Protein AF-A0A7S4PI55-F1 (afdb_monomer_lite)

Secondary structure (DSSP, 8-state):
--HHHHHHHHHHHHHHHHTTHHHHHHHHTT--HHHHHHHHHHHHHHHHHHHHHHHHHHHHHT-HHHHHHHHHHHHHHHHHHGGGSTT-HHHHHHHHHHHHHHHTHHHHHHHHHHHHT-SSGGGHHHHHHHHHHIIIIIIHHHHT-

pLDDT: mean 92.19, std 3.94, range [69.06, 97.31]

Sequence (145 aa):
MIWPKAMYASYYAATSFYIPFVPVLLREAGLSVLGIGTVMSIRPFIGMLCMPVWGWVADKTGKHKVVLLSLMALAAVLRVLMLYVSESVPLLLAVLFLSDFFGMAIESMCDSTCLEMLDDPLLYPKQRLWGAIGWGWIGAPLAGV

Radius of gyration: 16.07 Å; chains: 1; bounding box: 36×33×48 Å

Foldseek 3Di:
DVVLLCLLLQLLLVVLLQVVCPLVLLVVLPDDPVRSVVLVVCLVVLLVVLQVVLVVVCVVVVPLVVSLVVLVVLLVVLSVVLVVCSNDNVVNSVSVSVSSSSSSNNVVSSLVVLCVVDPDNVCSVVSNVSNVCSNPVNRNVVSVD

Structure (mmCIF, N/CA/C/O backbone):
data_AF-A0A7S4PI55-F1
#
_entry.id   AF-A0A7S4PI55-F1
#
loop_
_atom_site.group_PDB
_atom_site.id
_atom_site.type_symbol
_atom_site.label_atom_id
_atom_site.label_alt_id
_atom_site.label_comp_id
_atom_site.label_asym_id
_atom_site.label_entity_id
_atom_site.label_seq_id
_atom_site.pdbx_PDB_ins_code
_atom_site.Cartn_x
_atom_site.Cartn_y
_atom_site.Cartn_z
_atom_site.occupancy
_atom_site.B_iso_or_equiv
_atom_site.auth_seq_id
_atom_site.auth_comp_id
_atom_site.auth_asym_id
_atom_site.auth_atom_id
_atom_site.pdbx_PDB_model_num
ATOM 1 N N . MET A 1 1 ? -13.493 -10.592 18.090 1.00 71.31 1 MET A N 1
ATOM 2 C CA . MET A 1 1 ? -12.156 -10.115 17.649 1.00 71.31 1 MET A CA 1
ATOM 3 C C . MET A 1 1 ? -11.550 -10.882 16.453 1.00 71.31 1 MET A C 1
ATOM 5 O O . MET A 1 1 ? -10.334 -10.917 16.324 1.00 71.31 1 MET A O 1
ATOM 9 N N . ILE A 1 2 ? -12.330 -11.487 15.544 1.00 86.62 2 ILE A N 1
ATOM 10 C CA . ILE A 1 2 ? -11.746 -12.155 14.356 1.00 86.62 2 ILE A CA 1
ATOM 11 C C . ILE A 1 2 ? -11.494 -11.187 13.189 1.00 86.62 2 ILE A C 1
ATOM 13 O O . ILE A 1 2 ? -10.537 -11.357 12.442 1.00 86.62 2 ILE A O 1
ATOM 17 N N . TRP A 1 3 ? -12.303 -10.129 13.082 1.00 87.38 3 TRP A N 1
ATOM 18 C CA . TRP A 1 3 ? -12.255 -9.185 11.965 1.00 87.38 3 TRP A CA 1
ATOM 19 C C . TRP A 1 3 ? -10.925 -8.423 11.820 1.00 87.38 3 TRP A C 1
ATOM 21 O O . TRP A 1 3 ? -10.373 -8.469 10.723 1.00 87.38 3 TRP A O 1
ATOM 31 N N . PRO A 1 4 ? -10.336 -7.805 12.871 1.00 89.31 4 PRO A N 1
ATOM 32 C CA . PRO A 1 4 ? -9.047 -7.119 12.726 1.00 89.31 4 PRO A CA 1
ATOM 33 C C . PRO A 1 4 ? -7.911 -8.070 12.331 1.00 89.31 4 PRO A C 1
ATOM 35 O O . PRO A 1 4 ? -7.067 -7.732 11.508 1.00 89.31 4 PRO A O 1
ATOM 38 N N . LYS A 1 5 ? -7.930 -9.301 12.859 1.00 92.56 5 LYS A N 1
ATOM 39 C CA . LYS A 1 5 ? -6.962 -10.353 12.515 1.00 92.56 5 LYS A CA 1
ATOM 40 C C . LYS A 1 5 ? -7.033 -10.715 11.037 1.00 92.56 5 LYS A C 1
ATOM 42 O O . LYS A 1 5 ? -6.010 -10.733 10.364 1.00 92.56 5 LYS A O 1
ATOM 47 N N . ALA A 1 6 ? -8.242 -10.978 10.538 1.00 91.06 6 ALA A N 1
ATOM 48 C CA . ALA A 1 6 ? -8.476 -11.310 9.137 1.00 91.06 6 ALA A CA 1
ATOM 49 C C . ALA A 1 6 ? -8.088 -10.150 8.206 1.00 91.06 6 ALA A C 1
ATOM 51 O O . ALA A 1 6 ? -7.481 -10.378 7.162 1.00 91.06 6 ALA A O 1
ATOM 52 N N . MET A 1 7 ? -8.379 -8.909 8.605 1.00 91.31 7 MET A N 1
ATOM 53 C CA . MET A 1 7 ? -7.992 -7.703 7.874 1.00 91.31 7 MET A CA 1
ATOM 54 C C . MET A 1 7 ? -6.467 -7.585 7.740 1.00 91.31 7 MET A C 1
ATOM 56 O O . MET A 1 7 ? -5.969 -7.478 6.623 1.00 91.31 7 MET A O 1
ATOM 60 N N . TYR A 1 8 ? -5.710 -7.690 8.840 1.00 93.25 8 TYR A N 1
ATOM 61 C CA . TYR A 1 8 ? -4.245 -7.661 8.769 1.00 93.25 8 TYR A CA 1
ATOM 62 C C . TYR A 1 8 ? -3.673 -8.848 7.997 1.00 93.25 8 TYR A C 1
ATOM 64 O O . TYR A 1 8 ? -2.811 -8.651 7.144 1.00 93.25 8 TYR A O 1
ATOM 72 N N . ALA A 1 9 ? -4.149 -10.067 8.262 1.00 93.25 9 ALA A N 1
ATOM 73 C CA . ALA A 1 9 ? -3.650 -11.259 7.585 1.00 93.25 9 ALA A CA 1
ATOM 74 C C . ALA A 1 9 ? -3.854 -11.175 6.066 1.00 93.25 9 ALA A C 1
ATOM 76 O O . ALA A 1 9 ? -2.918 -11.427 5.315 1.00 93.25 9 ALA A O 1
ATOM 77 N N . SER A 1 10 ? -5.044 -10.769 5.612 1.00 91.31 10 SER A N 1
ATOM 78 C CA . SER A 1 10 ? -5.346 -10.631 4.181 1.00 91.31 10 SER A CA 1
ATOM 79 C C . SER A 1 10 ? -4.570 -9.493 3.518 1.00 91.31 10 SER A C 1
ATOM 81 O O . SER A 1 10 ? -4.018 -9.692 2.439 1.00 91.31 10 SER A O 1
ATOM 83 N N . TYR A 1 11 ? -4.467 -8.326 4.164 1.00 92.31 11 TYR A N 1
ATOM 84 C CA . TYR A 1 11 ? -3.705 -7.198 3.629 1.00 92.31 11 TYR A CA 1
ATOM 85 C C . TYR A 1 11 ? -2.222 -7.544 3.457 1.00 92.31 11 TYR A C 1
ATOM 87 O O . TYR A 1 11 ? -1.672 -7.349 2.375 1.00 92.31 11 TYR A O 1
ATOM 95 N N . TYR A 1 12 ? -1.585 -8.105 4.489 1.00 93.19 12 TYR A N 1
ATOM 96 C CA . TYR A 1 12 ? -0.164 -8.452 4.427 1.00 93.19 12 TYR A CA 1
ATOM 97 C C . TYR A 1 12 ? 0.132 -9.668 3.548 1.00 93.19 12 TYR A C 1
ATOM 99 O O . TYR A 1 12 ? 1.180 -9.716 2.910 1.00 93.19 12 TYR A O 1
ATOM 107 N N . ALA A 1 13 ? -0.792 -10.628 3.465 1.00 92.75 13 ALA A N 1
ATOM 108 C CA . ALA A 1 13 ? -0.689 -11.691 2.474 1.00 92.75 13 ALA A CA 1
ATOM 109 C C . ALA A 1 13 ? -0.756 -11.119 1.051 1.00 92.75 13 ALA A C 1
ATOM 111 O O . ALA A 1 13 ? 0.013 -11.528 0.199 1.00 92.75 13 ALA A O 1
ATOM 112 N N . ALA A 1 14 ? -1.620 -10.136 0.776 1.00 90.69 14 ALA A N 1
ATOM 113 C CA . ALA A 1 14 ? -1.691 -9.511 -0.545 1.00 90.69 14 ALA A CA 1
ATOM 114 C C . ALA A 1 14 ? -0.432 -8.691 -0.885 1.00 90.69 14 ALA A C 1
ATOM 116 O O . ALA A 1 14 ? 0.017 -8.683 -2.033 1.00 90.69 14 ALA A O 1
ATOM 117 N N . THR A 1 15 ? 0.159 -7.991 0.088 1.00 90.81 15 THR A N 1
ATOM 118 C CA . THR A 1 15 ? 1.359 -7.179 -0.158 1.00 90.81 15 THR A CA 1
ATOM 119 C C . THR A 1 15 ? 2.609 -8.019 -0.421 1.00 90.81 15 THR A C 1
ATOM 121 O O . THR A 1 15 ? 3.480 -7.538 -1.147 1.00 90.81 15 THR A O 1
ATOM 124 N N . SER A 1 16 ? 2.678 -9.271 0.045 1.00 90.62 16 SER A N 1
ATOM 125 C CA . SER A 1 16 ? 3.795 -10.172 -0.276 1.00 90.62 16 SER A CA 1
ATOM 126 C C . SER A 1 16 ? 3.826 -10.593 -1.749 1.00 90.62 16 SER A C 1
ATOM 128 O O . SER A 1 16 ? 4.901 -10.834 -2.281 1.00 90.62 16 SER A O 1
ATOM 130 N N . PHE A 1 17 ? 2.676 -10.650 -2.432 1.00 88.38 17 PHE A N 1
ATOM 131 C CA . PHE A 1 17 ? 2.627 -10.868 -3.886 1.00 88.38 17 PHE A CA 1
ATOM 132 C C . PHE A 1 17 ? 2.995 -9.606 -4.668 1.00 88.38 17 PHE A C 1
ATOM 134 O O . PHE A 1 17 ? 3.473 -9.681 -5.792 1.00 88.38 17 PHE A O 1
ATOM 141 N N . TYR A 1 18 ? 2.744 -8.429 -4.098 1.00 89.00 18 TYR A N 1
ATOM 142 C CA . TYR A 1 18 ? 2.929 -7.163 -4.798 1.00 89.00 18 TYR A CA 1
ATOM 143 C C . TYR A 1 18 ? 4.356 -6.625 -4.665 1.00 89.00 18 TYR A C 1
ATOM 145 O O . TYR A 1 18 ? 5.030 -6.396 -5.666 1.00 89.00 18 TYR A O 1
ATOM 153 N N . ILE A 1 19 ? 4.828 -6.405 -3.435 1.00 89.81 19 ILE A N 1
ATOM 154 C CA . ILE A 1 19 ? 6.051 -5.638 -3.153 1.00 89.81 19 ILE A CA 1
ATOM 155 C C . ILE A 1 19 ? 7.299 -6.229 -3.833 1.00 89.81 19 ILE A C 1
ATOM 157 O O . ILE A 1 19 ? 8.014 -5.451 -4.472 1.00 89.81 19 ILE A O 1
ATOM 161 N N . PRO A 1 20 ? 7.569 -7.549 -3.764 1.00 90.88 20 PRO A N 1
ATOM 162 C CA . PRO A 1 20 ? 8.769 -8.136 -4.366 1.00 90.88 20 PRO A CA 1
ATOM 163 C C . PRO A 1 20 ? 8.767 -8.095 -5.896 1.00 90.88 20 PRO A C 1
ATOM 165 O O . PRO A 1 20 ? 9.829 -8.056 -6.513 1.00 90.88 20 PRO A O 1
ATOM 168 N N . PHE A 1 21 ? 7.582 -8.077 -6.512 1.00 90.88 21 PHE A N 1
ATOM 169 C CA . PHE A 1 21 ? 7.428 -8.178 -7.961 1.00 90.88 21 PHE A CA 1
ATOM 170 C C . PHE A 1 21 ? 7.407 -6.823 -8.673 1.00 90.88 21 PHE A C 1
ATOM 172 O O . PHE A 1 21 ? 7.663 -6.785 -9.873 1.00 90.88 21 PHE A O 1
ATOM 179 N N . VAL A 1 22 ? 7.193 -5.696 -7.978 1.00 93.44 22 VAL A N 1
ATOM 180 C CA . VAL A 1 22 ? 7.253 -4.368 -8.627 1.00 93.44 22 VAL A CA 1
ATOM 181 C C . VAL A 1 22 ? 8.611 -4.108 -9.301 1.00 93.44 22 VAL A C 1
ATOM 183 O O . VAL A 1 22 ? 8.615 -3.738 -10.475 1.00 93.44 22 VAL A O 1
ATOM 186 N N . PRO A 1 23 ? 9.773 -4.307 -8.643 1.00 93.81 23 PRO A N 1
ATOM 187 C CA . PRO A 1 23 ? 11.067 -4.107 -9.298 1.00 93.81 23 PRO A CA 1
ATOM 188 C C . PRO A 1 23 ? 11.291 -5.062 -10.475 1.00 93.81 23 PRO A C 1
ATOM 190 O O . PRO A 1 23 ? 11.919 -4.676 -11.459 1.00 93.81 23 PRO A O 1
ATOM 193 N N . VAL A 1 24 ? 10.767 -6.290 -10.384 1.00 93.06 24 VAL A N 1
ATOM 194 C CA . VAL A 1 24 ? 10.847 -7.296 -11.452 1.00 93.06 24 VAL A CA 1
ATOM 195 C C . VAL A 1 24 ? 10.046 -6.837 -12.667 1.00 93.06 24 VAL A C 1
ATOM 197 O O . VAL A 1 24 ? 10.602 -6.770 -13.758 1.00 93.06 24 VAL A O 1
ATOM 200 N N . LEU A 1 25 ? 8.799 -6.408 -12.466 1.00 92.94 25 LEU A N 1
ATOM 201 C CA . LEU A 1 25 ? 7.928 -5.906 -13.528 1.00 92.94 25 LEU A CA 1
ATOM 202 C C . LEU A 1 25 ? 8.532 -4.688 -14.240 1.00 92.94 25 LEU A C 1
ATOM 204 O O . LEU A 1 25 ? 8.508 -4.600 -15.463 1.00 92.94 25 LEU A O 1
ATOM 208 N N . LEU A 1 26 ? 9.125 -3.756 -13.487 1.00 94.75 26 LEU A N 1
ATOM 209 C CA . LEU A 1 26 ? 9.814 -2.602 -14.070 1.00 94.75 26 LEU A CA 1
ATOM 210 C C . LEU A 1 26 ? 11.055 -3.015 -14.872 1.00 94.75 26 LEU A C 1
ATOM 212 O O . LEU A 1 26 ? 11.342 -2.426 -15.913 1.00 94.75 26 LEU A O 1
ATOM 216 N N . ARG A 1 27 ? 11.791 -4.028 -14.407 1.00 95.12 27 ARG A N 1
ATOM 217 C CA . ARG A 1 27 ? 12.943 -4.568 -15.133 1.00 95.12 27 ARG A CA 1
ATOM 218 C C . ARG A 1 27 ? 12.521 -5.240 -16.438 1.00 95.12 27 ARG A C 1
ATOM 220 O O . ARG A 1 27 ? 13.173 -5.020 -17.453 1.00 95.12 27 ARG A O 1
ATOM 227 N N . GLU A 1 28 ? 11.444 -6.022 -16.418 1.00 92.81 28 GLU A N 1
ATOM 228 C CA . GLU A 1 28 ? 10.874 -6.669 -17.609 1.00 92.81 28 GLU A CA 1
ATOM 229 C C . GLU A 1 28 ? 10.323 -5.652 -18.612 1.00 92.81 28 GLU A C 1
ATOM 231 O O . GLU A 1 28 ? 10.518 -5.815 -19.813 1.00 92.81 28 GLU A O 1
ATOM 236 N N . ALA A 1 29 ? 9.749 -4.546 -18.130 1.00 92.75 29 ALA A N 1
ATOM 237 C CA . ALA A 1 29 ? 9.350 -3.409 -18.960 1.00 92.75 29 ALA A CA 1
ATOM 238 C C . ALA A 1 29 ? 10.545 -2.621 -19.548 1.00 92.75 29 ALA A C 1
ATOM 240 O O . ALA A 1 29 ? 10.354 -1.666 -20.299 1.00 92.75 29 ALA A O 1
ATOM 241 N N . GLY A 1 30 ? 11.787 -2.995 -19.214 1.00 93.38 30 GLY A N 1
ATOM 242 C CA . GLY A 1 30 ? 13.007 -2.434 -19.794 1.00 93.38 30 GLY A CA 1
ATOM 243 C C . GLY A 1 30 ? 13.641 -1.283 -19.009 1.00 93.38 30 GLY A C 1
ATOM 244 O O . GLY A 1 30 ? 14.546 -0.627 -19.531 1.00 93.38 30 GLY A O 1
ATOM 245 N N . LEU A 1 31 ? 13.220 -1.009 -17.765 1.00 95.62 31 LEU A N 1
ATOM 246 C CA . LEU A 1 31 ? 13.877 0.018 -16.952 1.00 95.62 31 LEU A CA 1
ATOM 247 C C . LEU A 1 31 ? 15.284 -0.423 -16.535 1.00 95.62 31 LEU A C 1
ATOM 249 O O . LEU A 1 31 ? 15.525 -1.554 -16.111 1.00 95.62 31 LEU A O 1
ATOM 253 N N . SER A 1 32 ? 16.215 0.530 -16.581 1.00 96.50 32 SER A N 1
ATOM 254 C CA . SER A 1 32 ? 17.555 0.350 -16.030 1.00 96.50 32 SER A CA 1
ATOM 255 C C . SER A 1 32 ? 17.516 0.226 -14.504 1.00 96.50 32 SER A C 1
ATOM 257 O O . SER A 1 32 ? 16.592 0.705 -13.846 1.00 96.50 32 SER A O 1
ATOM 259 N N . VAL A 1 33 ? 18.568 -0.352 -13.918 1.00 96.00 33 VAL A N 1
ATOM 260 C CA . VAL A 1 33 ? 18.719 -0.462 -12.454 1.00 96.00 33 VAL A CA 1
ATOM 261 C C . VAL A 1 33 ? 18.594 0.904 -11.772 1.00 96.00 33 VAL A C 1
ATOM 263 O O . VAL A 1 33 ? 17.931 1.022 -10.743 1.00 96.00 33 VAL A O 1
ATOM 266 N N . LEU A 1 34 ? 19.172 1.949 -12.378 1.00 97.06 34 LEU A N 1
ATOM 267 C CA . LEU A 1 34 ? 19.049 3.317 -11.881 1.00 97.06 34 LEU A CA 1
ATOM 268 C C . LEU A 1 34 ? 17.596 3.807 -11.943 1.00 97.06 34 LEU A C 1
ATOM 270 O O . LEU A 1 34 ? 17.105 4.345 -10.958 1.00 97.06 34 LEU A O 1
ATOM 274 N N . GLY A 1 35 ? 16.893 3.568 -13.056 1.00 96.75 35 GLY A N 1
ATOM 275 C CA . GLY A 1 35 ? 15.484 3.938 -13.209 1.00 96.75 35 GLY A CA 1
ATOM 276 C C . GLY A 1 35 ? 14.577 3.249 -12.189 1.00 96.75 35 GLY A C 1
ATOM 277 O O . GLY A 1 35 ? 13.742 3.904 -11.570 1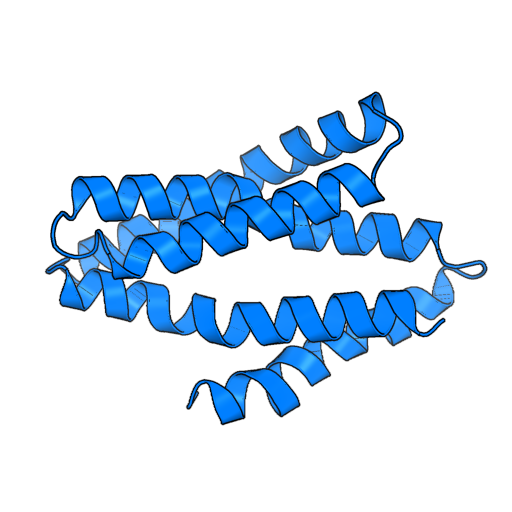.00 96.75 35 GLY A O 1
ATOM 278 N N . ILE A 1 36 ? 14.787 1.953 -11.941 1.00 97.31 36 ILE A N 1
ATOM 279 C CA . ILE A 1 36 ? 14.071 1.209 -10.894 1.00 97.31 36 ILE A CA 1
ATOM 280 C C . ILE A 1 36 ? 14.361 1.825 -9.523 1.00 97.31 36 ILE A C 1
ATOM 282 O O . ILE A 1 36 ? 13.428 2.086 -8.768 1.00 97.31 36 ILE A O 1
ATOM 286 N N . GLY A 1 37 ? 15.631 2.110 -9.216 1.00 97.00 37 GLY A N 1
ATOM 287 C CA . GLY A 1 37 ? 16.034 2.768 -7.972 1.00 97.00 37 GLY A CA 1
ATOM 288 C C . GLY A 1 37 ? 15.357 4.126 -7.775 1.00 97.00 37 GLY A C 1
ATOM 289 O O . GLY A 1 37 ? 14.831 4.404 -6.696 1.00 97.00 37 GLY A O 1
ATOM 290 N N . THR A 1 38 ? 15.292 4.948 -8.824 1.00 96.75 38 THR A N 1
ATOM 291 C CA . THR A 1 38 ? 14.580 6.232 -8.808 1.00 96.75 38 THR A CA 1
ATOM 292 C C . THR A 1 38 ? 13.090 6.044 -8.543 1.00 96.75 38 THR A C 1
ATOM 294 O O . THR A 1 38 ? 12.558 6.680 -7.635 1.00 96.75 38 THR A O 1
ATOM 297 N N . VAL A 1 39 ? 12.419 5.143 -9.269 1.00 96.69 39 VAL A N 1
ATOM 298 C CA . VAL A 1 39 ? 10.989 4.861 -9.068 1.00 96.69 39 VAL A CA 1
ATOM 299 C C . VAL A 1 39 ? 10.742 4.386 -7.641 1.00 96.69 39 VAL A C 1
ATOM 301 O O . VAL A 1 39 ? 9.900 4.959 -6.961 1.00 96.69 39 VAL A O 1
ATOM 304 N N . MET A 1 40 ? 11.513 3.411 -7.149 1.00 95.69 40 MET A N 1
ATOM 305 C CA . MET A 1 40 ? 11.385 2.901 -5.780 1.00 95.69 40 MET A CA 1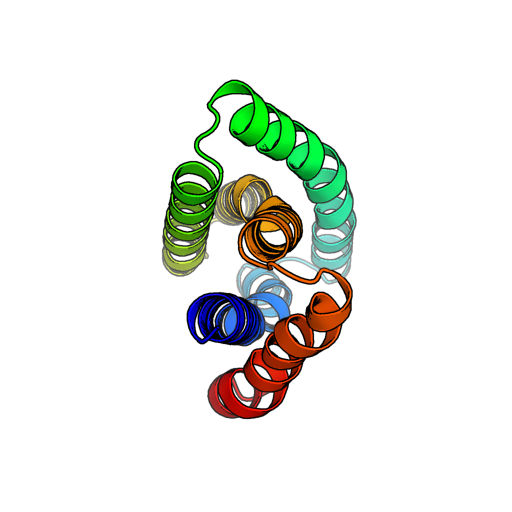
ATOM 306 C C . MET A 1 40 ? 11.593 3.992 -4.726 1.00 95.69 40 MET A C 1
ATOM 308 O O . MET A 1 40 ? 10.894 3.992 -3.717 1.00 95.69 40 MET A O 1
ATOM 312 N N . SER A 1 41 ? 12.491 4.945 -4.980 1.00 95.81 41 SER A N 1
ATOM 313 C CA . SER A 1 41 ? 12.765 6.061 -4.068 1.00 95.81 41 SER A CA 1
ATOM 314 C C . SER A 1 41 ? 11.653 7.111 -4.055 1.00 95.81 41 SER A C 1
ATOM 316 O O . SER A 1 41 ? 11.482 7.782 -3.046 1.00 95.81 41 SER A O 1
ATOM 318 N N . ILE A 1 42 ? 10.876 7.251 -5.135 1.00 95.69 42 ILE A N 1
ATOM 319 C CA . ILE A 1 42 ? 9.731 8.178 -5.214 1.00 95.69 42 ILE A CA 1
ATOM 320 C C . ILE A 1 42 ? 8.535 7.662 -4.397 1.00 95.69 42 ILE A C 1
ATOM 322 O O . ILE A 1 42 ? 7.795 8.453 -3.810 1.00 95.69 42 ILE A O 1
ATOM 326 N N . ARG A 1 43 ? 8.343 6.340 -4.320 1.00 93.62 43 ARG A N 1
ATOM 327 C CA . ARG A 1 43 ? 7.157 5.717 -3.697 1.00 93.62 43 ARG A CA 1
ATOM 328 C C . ARG A 1 43 ? 6.916 6.147 -2.237 1.00 93.62 43 ARG A C 1
ATOM 330 O O . ARG A 1 43 ? 5.772 6.475 -1.923 1.00 93.62 43 ARG A O 1
ATOM 337 N N . PRO A 1 44 ? 7.931 6.238 -1.352 1.00 93.00 44 PRO A N 1
ATOM 338 C CA . PRO A 1 44 ? 7.746 6.768 0.001 1.00 93.00 44 PRO A CA 1
ATOM 339 C C . PRO A 1 44 ? 7.209 8.204 0.044 1.00 93.00 44 PRO A C 1
ATOM 341 O O . PRO A 1 44 ? 6.404 8.522 0.916 1.00 93.00 44 PRO A O 1
ATOM 344 N N . PHE A 1 45 ? 7.600 9.067 -0.901 1.00 94.62 45 PHE A N 1
ATOM 345 C CA . PHE A 1 45 ? 7.100 10.445 -0.966 1.00 94.62 45 PHE A CA 1
ATOM 346 C C . PHE A 1 45 ? 5.624 10.493 -1.353 1.00 94.62 45 PHE A C 1
ATOM 348 O O . PHE A 1 45 ? 4.872 11.290 -0.796 1.00 94.62 45 PHE A O 1
ATOM 355 N N . ILE A 1 46 ? 5.194 9.604 -2.254 1.00 93.75 46 ILE A N 1
ATOM 356 C CA . ILE A 1 46 ? 3.771 9.410 -2.547 1.00 93.75 46 ILE A CA 1
ATOM 357 C C . ILE A 1 46 ? 3.065 9.003 -1.253 1.00 93.75 46 ILE A C 1
ATOM 359 O O . ILE A 1 46 ? 2.142 9.692 -0.830 1.00 93.75 46 ILE A O 1
ATOM 363 N N . GLY A 1 47 ? 3.550 7.966 -0.564 1.00 90.81 47 GLY A N 1
ATOM 364 C CA . GLY A 1 47 ? 2.963 7.507 0.698 1.00 90.81 47 GLY A CA 1
ATOM 365 C C . GLY A 1 47 ? 2.824 8.611 1.750 1.00 90.81 47 GLY A C 1
ATOM 366 O O . GLY A 1 47 ? 1.743 8.780 2.315 1.00 90.81 47 GLY A O 1
ATOM 367 N N . MET A 1 48 ? 3.865 9.425 1.931 1.00 93.00 48 MET A N 1
ATOM 368 C CA . MET A 1 48 ? 3.875 10.565 2.853 1.00 93.00 48 MET A CA 1
ATOM 369 C C . MET A 1 48 ? 2.754 11.576 2.571 1.00 93.00 48 MET A C 1
ATOM 371 O O . MET A 1 48 ? 2.166 12.111 3.507 1.00 93.00 48 MET A O 1
ATOM 375 N N . LEU A 1 49 ? 2.435 11.830 1.299 1.00 91.44 49 LEU A N 1
ATOM 376 C CA . LEU A 1 49 ? 1.349 12.734 0.908 1.00 91.44 49 LEU A CA 1
ATOM 377 C C . LEU A 1 49 ? -0.026 12.057 0.973 1.00 91.44 49 LEU A C 1
ATOM 379 O O . LEU A 1 49 ? -1.021 12.698 1.301 1.00 91.44 49 LEU A O 1
ATOM 383 N N . CYS A 1 50 ? -0.098 10.761 0.679 1.00 91.44 50 CYS A N 1
ATOM 384 C CA . CYS A 1 50 ? -1.361 10.027 0.573 1.00 91.44 50 CYS A CA 1
ATOM 385 C C . CYS A 1 50 ? -1.984 9.713 1.928 1.00 91.44 50 CYS A C 1
ATOM 387 O O . CYS A 1 50 ? -3.204 9.783 2.073 1.00 91.44 50 CYS A O 1
ATOM 389 N N . MET A 1 51 ? -1.154 9.375 2.918 1.00 91.94 51 MET A N 1
ATOM 390 C CA . MET A 1 51 ? -1.599 9.063 4.277 1.00 91.94 51 MET A CA 1
ATOM 391 C C . MET A 1 51 ? -2.480 10.171 4.888 1.00 91.94 51 MET A C 1
ATOM 393 O O . MET A 1 51 ? -3.601 9.853 5.289 1.00 91.94 51 MET A O 1
ATOM 397 N N . PRO A 1 52 ? -2.067 11.458 4.926 1.00 92.62 52 PRO A N 1
ATOM 398 C CA . PRO A 1 52 ? -2.913 12.519 5.473 1.00 92.62 52 PRO A CA 1
ATOM 399 C C . PRO A 1 52 ? -4.146 12.810 4.609 1.00 92.62 52 PRO A C 1
ATOM 401 O O . PRO A 1 52 ? -5.200 13.115 5.158 1.00 92.62 52 PRO A O 1
ATOM 404 N N . VAL A 1 53 ? -4.054 12.686 3.278 1.00 94.44 53 VAL A N 1
ATOM 405 C CA . VAL A 1 53 ? -5.194 12.921 2.372 1.00 94.44 53 VAL A CA 1
ATOM 406 C C . VAL A 1 53 ? -6.330 11.948 2.671 1.00 94.44 53 VAL A C 1
ATOM 408 O O . VAL A 1 53 ? -7.465 12.368 2.893 1.00 94.44 53 VAL A O 1
ATOM 411 N N . TRP A 1 54 ? -6.034 10.650 2.712 1.00 94.44 54 TRP A N 1
ATOM 412 C CA . TRP A 1 54 ? -7.058 9.635 2.946 1.00 94.44 54 TRP A CA 1
ATOM 413 C C . TRP A 1 54 ? -7.488 9.543 4.407 1.00 94.44 54 TRP A C 1
ATOM 415 O O . TRP A 1 54 ? -8.662 9.272 4.655 1.00 94.44 54 TRP A O 1
ATOM 425 N N . GLY A 1 55 ? -6.594 9.854 5.352 1.00 92.19 55 GLY A N 1
ATOM 426 C CA . GLY A 1 55 ? -6.959 10.058 6.755 1.00 92.19 55 GLY A CA 1
ATOM 427 C C . GLY A 1 55 ? -8.007 11.162 6.899 1.00 92.19 55 GLY A C 1
ATOM 428 O O . GLY A 1 55 ? -9.095 10.915 7.407 1.00 92.19 55 GLY A O 1
ATOM 429 N N . TRP A 1 56 ? -7.755 12.337 6.313 1.00 93.75 56 TRP A N 1
ATOM 430 C CA . TRP A 1 56 ? -8.710 13.448 6.321 1.00 93.75 56 TRP A CA 1
ATOM 431 C C . TRP A 1 56 ? -10.048 13.101 5.650 1.00 93.75 56 TRP A C 1
ATOM 433 O O . TRP A 1 56 ? -11.109 13.486 6.146 1.00 93.75 56 TRP A O 1
ATOM 443 N N . VAL A 1 57 ? -10.033 12.363 4.532 1.00 94.31 57 VAL A N 1
ATOM 444 C CA . VAL A 1 57 ? -11.266 11.890 3.876 1.00 94.31 57 VAL A CA 1
ATOM 445 C C . VAL A 1 57 ? -12.046 10.934 4.786 1.00 94.31 57 VAL A C 1
ATOM 447 O O . VAL A 1 57 ? -13.273 11.042 4.878 1.00 94.31 57 VAL A O 1
ATOM 450 N N . ALA A 1 58 ? -11.366 10.010 5.464 1.00 92.50 58 ALA A N 1
ATOM 451 C CA . ALA A 1 58 ? -11.991 9.080 6.400 1.00 92.50 58 ALA A CA 1
ATOM 452 C C . ALA A 1 58 ? -12.647 9.825 7.572 1.00 92.50 58 ALA A C 1
ATOM 454 O O . ALA A 1 58 ? -13.842 9.634 7.809 1.00 92.50 58 ALA A O 1
ATOM 455 N N . ASP A 1 59 ? -11.914 10.756 8.184 1.00 92.12 59 ASP A N 1
ATOM 456 C CA . ASP A 1 59 ? -12.381 11.563 9.313 1.00 92.12 59 ASP A CA 1
ATOM 457 C C . ASP A 1 59 ? -13.586 12.429 8.922 1.00 92.12 59 ASP A C 1
ATOM 459 O O . ASP A 1 59 ? -14.613 12.447 9.600 1.00 92.12 59 ASP A O 1
ATOM 463 N N . LYS A 1 60 ? -13.511 13.119 7.774 1.00 94.31 60 LYS A N 1
ATOM 464 C CA . LYS A 1 60 ? -14.585 14.010 7.304 1.00 94.31 60 LYS A CA 1
ATOM 465 C C . LYS A 1 60 ? -15.859 13.253 6.935 1.00 94.31 60 LYS A C 1
ATOM 467 O O . LYS A 1 60 ? -16.956 13.794 7.063 1.00 94.31 60 LYS A O 1
ATOM 472 N N . THR A 1 61 ? -15.730 12.030 6.426 1.00 91.25 61 THR A N 1
ATOM 473 C CA . THR A 1 61 ? -16.890 11.208 6.058 1.00 91.25 61 THR A CA 1
ATOM 474 C C . THR A 1 61 ? -17.474 10.447 7.245 1.00 91.25 61 THR A C 1
ATOM 476 O O . THR A 1 61 ? -18.618 9.998 7.148 1.00 91.25 61 THR A O 1
ATOM 479 N N . GLY A 1 62 ? -16.710 10.264 8.329 1.00 88.56 62 GLY A N 1
ATOM 480 C CA . GLY A 1 62 ? -17.065 9.404 9.462 1.00 88.56 62 GLY A CA 1
ATOM 481 C C . GLY A 1 62 ? -17.242 7.929 9.074 1.00 88.56 62 GLY A C 1
ATOM 482 O O . GLY A 1 62 ? -17.832 7.150 9.818 1.00 88.56 62 GLY A O 1
ATOM 483 N N . LYS A 1 63 ? -16.791 7.533 7.874 1.00 88.88 63 LYS A N 1
ATOM 484 C CA . LYS A 1 63 ? -17.028 6.213 7.268 1.00 88.88 63 LYS A CA 1
ATOM 485 C C . LYS A 1 63 ? -15.711 5.481 7.010 1.00 88.88 63 LYS A C 1
ATOM 487 O O . LYS A 1 63 ? -15.495 4.959 5.915 1.00 88.88 63 LYS A O 1
ATOM 492 N N . HIS A 1 64 ? -14.859 5.394 8.032 1.00 88.94 64 HIS A N 1
ATOM 493 C CA . HIS A 1 64 ? -13.512 4.806 7.978 1.00 88.94 64 HIS A CA 1
ATOM 494 C C . HIS A 1 64 ? -13.473 3.452 7.257 1.00 88.94 64 HIS A C 1
ATOM 496 O O . HIS A 1 64 ? -12.705 3.273 6.315 1.00 88.94 64 HIS A O 1
ATOM 502 N N . LYS A 1 65 ? -14.389 2.536 7.602 1.00 88.50 65 LYS A N 1
ATOM 503 C CA . LYS A 1 65 ? -14.494 1.209 6.966 1.00 88.50 65 LYS A CA 1
ATOM 504 C C . LYS A 1 65 ? -14.794 1.270 5.467 1.00 88.50 65 LYS A C 1
ATOM 506 O O . LYS A 1 65 ? -14.220 0.505 4.701 1.00 88.50 65 LYS A O 1
ATOM 511 N N . VAL A 1 66 ? -15.696 2.155 5.037 1.00 91.12 66 VAL A N 1
ATOM 512 C CA . VAL A 1 66 ? -16.069 2.279 3.616 1.00 91.12 66 VAL A CA 1
ATOM 513 C C . VAL A 1 66 ? -14.909 2.856 2.820 1.00 91.12 66 VAL A C 1
ATOM 515 O O . VAL A 1 66 ? -14.608 2.358 1.737 1.00 91.12 66 VAL A O 1
ATOM 518 N N . VAL A 1 67 ? -14.238 3.871 3.367 1.00 93.62 67 VAL A N 1
ATOM 519 C CA . VAL A 1 67 ? -13.058 4.469 2.737 1.00 93.62 67 VAL A CA 1
ATOM 520 C C . VAL A 1 67 ? -11.942 3.428 2.636 1.00 93.62 67 VAL A C 1
ATOM 522 O O . VAL A 1 67 ? -11.460 3.191 1.535 1.00 93.62 67 VAL A O 1
ATOM 525 N N . LEU A 1 68 ? -11.625 2.712 3.721 1.00 92.69 68 LEU A N 1
ATOM 526 C CA . LEU A 1 68 ? -10.636 1.628 3.725 1.00 92.69 68 LEU A CA 1
ATOM 527 C C . LEU A 1 68 ? -10.925 0.576 2.644 1.00 92.69 68 LEU A C 1
ATOM 529 O O . LEU A 1 68 ? -10.061 0.286 1.819 1.00 92.69 68 LEU A O 1
ATOM 533 N N . LEU A 1 69 ? -12.147 0.033 2.607 1.00 92.69 69 LEU A N 1
ATOM 534 C CA . LEU A 1 69 ? -12.527 -0.985 1.623 1.00 92.69 69 LEU A CA 1
ATOM 535 C C . LEU A 1 69 ? -12.468 -0.454 0.185 1.00 92.69 69 LEU A C 1
ATOM 537 O O . LEU A 1 69 ? -12.054 -1.180 -0.717 1.00 92.69 69 LEU A O 1
ATOM 541 N N . SER A 1 70 ? -12.829 0.813 -0.028 1.00 94.31 70 SER A N 1
ATOM 542 C CA . SER A 1 70 ? -12.736 1.460 -1.342 1.00 94.31 70 SER A CA 1
ATOM 543 C C . SER A 1 70 ? -11.282 1.598 -1.795 1.00 94.31 70 SER A C 1
ATOM 545 O O . SER A 1 70 ? -10.969 1.286 -2.942 1.00 94.31 70 SER A O 1
ATOM 547 N N . LEU A 1 71 ? -10.378 1.997 -0.895 1.00 94.81 71 LEU A N 1
ATOM 548 C CA . LEU A 1 71 ? -8.943 2.081 -1.183 1.00 94.81 71 LEU A CA 1
ATOM 549 C C . LEU A 1 71 ? -8.342 0.709 -1.482 1.00 94.81 71 LEU A C 1
ATOM 551 O O . LEU A 1 71 ? -7.595 0.574 -2.449 1.00 94.81 71 LEU A O 1
ATOM 555 N N . MET A 1 72 ? -8.705 -0.316 -0.705 1.00 94.19 72 MET A N 1
ATOM 556 C CA . MET A 1 72 ? -8.277 -1.694 -0.953 1.00 94.19 72 MET A CA 1
ATOM 557 C C . MET A 1 72 ? -8.739 -2.188 -2.327 1.00 94.19 72 MET A C 1
ATOM 559 O O . MET A 1 72 ? -7.933 -2.739 -3.076 1.00 94.19 72 MET A O 1
ATOM 563 N N . ALA A 1 73 ? -10.006 -1.958 -2.682 1.00 95.00 73 ALA A N 1
ATOM 564 C CA . ALA A 1 73 ? -10.558 -2.366 -3.970 1.00 95.00 73 ALA A CA 1
ATOM 565 C C . ALA A 1 73 ? -9.887 -1.634 -5.144 1.00 95.00 73 ALA A C 1
ATOM 567 O O . ALA A 1 73 ? -9.447 -2.277 -6.095 1.00 95.00 73 ALA A O 1
ATOM 568 N N . LEU A 1 74 ? -9.751 -0.306 -5.063 1.00 96.19 74 LEU A N 1
ATOM 569 C CA . LEU A 1 74 ? -9.110 0.500 -6.107 1.00 96.19 74 LEU A CA 1
ATOM 570 C C . LEU A 1 74 ? -7.638 0.123 -6.289 1.00 96.19 74 LEU A C 1
ATOM 572 O O . LEU A 1 74 ? -7.195 -0.091 -7.417 1.00 96.19 74 LEU A O 1
ATOM 576 N N . ALA A 1 75 ? -6.889 -0.022 -5.193 1.00 95.38 75 ALA A N 1
ATOM 577 C CA . ALA A 1 75 ? -5.497 -0.450 -5.251 1.00 95.38 75 ALA A CA 1
ATOM 578 C C . ALA A 1 75 ? -5.367 -1.856 -5.855 1.00 95.38 75 ALA A C 1
ATOM 580 O O . ALA A 1 75 ? -4.483 -2.078 -6.678 1.00 95.38 75 ALA A O 1
ATOM 581 N N . ALA A 1 76 ? -6.249 -2.797 -5.500 1.00 94.44 76 ALA A N 1
ATOM 582 C CA . ALA A 1 76 ? -6.237 -4.145 -6.065 1.00 94.44 76 ALA A CA 1
ATOM 583 C C . ALA A 1 76 ? -6.498 -4.140 -7.580 1.00 94.44 76 ALA A C 1
ATOM 585 O O . ALA A 1 76 ? -5.729 -4.742 -8.328 1.00 94.44 76 ALA A O 1
ATOM 586 N N . VAL A 1 77 ? -7.521 -3.414 -8.043 1.00 96.25 77 VAL A N 1
ATOM 587 C CA . VAL A 1 77 ? -7.842 -3.292 -9.476 1.00 96.25 77 VAL A CA 1
ATOM 588 C C . VAL A 1 77 ? -6.672 -2.691 -10.250 1.00 96.25 77 VAL A C 1
ATOM 590 O O . VAL A 1 77 ? -6.272 -3.239 -11.274 1.00 96.25 77 VAL A O 1
ATOM 593 N N . LEU A 1 78 ? -6.080 -1.606 -9.747 1.00 96.00 78 LEU A N 1
ATOM 594 C CA . LEU A 1 78 ? -4.937 -0.963 -10.398 1.00 96.00 78 LEU A CA 1
ATOM 595 C C . LEU A 1 78 ? -3.704 -1.871 -10.425 1.00 96.00 78 LEU A C 1
ATOM 597 O O . LEU A 1 78 ? -3.000 -1.911 -11.429 1.00 96.00 78 LEU A O 1
ATOM 601 N N . ARG A 1 79 ? -3.458 -2.643 -9.361 1.00 94.12 79 ARG A N 1
ATOM 602 C CA . ARG A 1 79 ? -2.339 -3.594 -9.316 1.00 94.12 79 ARG A CA 1
ATOM 603 C C . ARG A 1 79 ? -2.521 -4.752 -10.295 1.00 94.12 79 ARG A C 1
ATOM 605 O O . ARG A 1 79 ? -1.549 -5.159 -10.918 1.00 94.12 79 ARG A O 1
ATOM 612 N N . VAL A 1 80 ? -3.745 -5.244 -10.479 1.00 93.56 80 VAL A N 1
ATOM 613 C CA . VAL A 1 80 ? -4.054 -6.241 -11.519 1.00 93.56 80 VAL A CA 1
ATOM 614 C C . VAL A 1 80 ? -3.912 -5.631 -12.915 1.00 93.56 80 VAL A C 1
ATOM 616 O O . VAL A 1 80 ? -3.353 -6.268 -13.804 1.00 93.56 80 VAL A O 1
ATOM 619 N N . LEU A 1 81 ? -4.346 -4.379 -13.106 1.00 94.50 81 LEU A N 1
ATOM 620 C CA . LEU A 1 81 ? -4.228 -3.670 -14.382 1.00 94.50 81 LEU A CA 1
ATOM 621 C C . LEU A 1 81 ? -2.773 -3.567 -14.866 1.00 94.50 81 LEU A C 1
ATOM 623 O O . LEU A 1 81 ? -2.543 -3.621 -16.071 1.00 94.50 81 LEU A O 1
ATOM 627 N N . MET A 1 82 ? -1.794 -3.486 -13.955 1.00 92.94 82 MET A N 1
ATOM 628 C CA . MET A 1 82 ? -0.367 -3.448 -14.311 1.00 92.94 82 MET A CA 1
ATOM 629 C C . MET A 1 82 ? 0.084 -4.636 -15.173 1.00 92.94 82 MET A C 1
ATOM 631 O O . MET A 1 82 ? 0.980 -4.466 -15.996 1.00 92.94 82 MET A O 1
ATOM 635 N N . LEU A 1 83 ? -0.550 -5.807 -15.033 1.00 89.31 83 LEU A N 1
ATOM 636 C CA . LEU A 1 83 ? -0.237 -6.995 -15.837 1.00 89.31 83 LEU A CA 1
ATOM 637 C C . LEU A 1 83 ? -0.582 -6.821 -17.324 1.00 89.31 83 LEU A C 1
ATOM 639 O O . LEU A 1 83 ? -0.021 -7.517 -18.162 1.00 89.31 83 LEU A O 1
ATOM 643 N N . TYR A 1 84 ? -1.488 -5.898 -17.651 1.00 92.19 84 TYR A N 1
ATOM 644 C CA . TYR A 1 84 ? -1.975 -5.662 -19.013 1.00 92.19 84 TYR A CA 1
ATOM 645 C C . TYR A 1 84 ? -1.364 -4.421 -19.672 1.00 92.19 84 TYR A C 1
ATOM 647 O O . TYR A 1 84 ? -1.569 -4.200 -20.861 1.00 92.19 84 TYR A O 1
ATOM 655 N N . VAL A 1 85 ? -0.645 -3.589 -18.913 1.00 92.69 85 VAL A N 1
ATOM 656 C CA . VAL A 1 85 ? -0.049 -2.333 -19.406 1.00 92.69 85 VAL A CA 1
ATOM 657 C C . VAL A 1 85 ? 1.479 -2.333 -19.343 1.00 92.69 85 VAL A C 1
ATOM 659 O O . VAL A 1 85 ? 2.106 -1.289 -19.520 1.00 92.69 85 VAL A O 1
ATOM 662 N N . SER A 1 86 ? 2.085 -3.495 -19.091 1.00 86.88 86 SER A N 1
ATOM 663 C CA . SER A 1 86 ? 3.531 -3.662 -18.899 1.00 86.88 86 SER A CA 1
ATOM 664 C C . SER A 1 86 ? 4.366 -3.329 -20.140 1.00 86.88 86 SER A C 1
ATOM 666 O O . SER A 1 86 ? 5.534 -2.981 -20.003 1.00 86.88 86 SER A O 1
ATOM 668 N N . GLU A 1 87 ? 3.770 -3.355 -21.335 1.00 89.62 87 GLU A N 1
ATOM 669 C CA . GLU A 1 87 ? 4.439 -3.010 -22.598 1.00 89.62 87 GLU A CA 1
ATOM 670 C C . GLU A 1 87 ? 4.778 -1.514 -22.722 1.00 89.62 87 GLU A C 1
ATOM 672 O O . GLU A 1 87 ? 5.704 -1.135 -23.438 1.00 89.62 87 GLU A O 1
ATOM 677 N N . SER A 1 88 ? 4.039 -0.643 -22.027 1.00 93.50 88 SER A N 1
ATOM 678 C CA . SER A 1 88 ? 4.236 0.807 -22.076 1.00 93.50 88 SER A CA 1
ATOM 679 C C . SER A 1 88 ? 4.752 1.320 -20.740 1.00 93.50 88 SER A C 1
ATOM 681 O O . SER A 1 88 ? 3.984 1.530 -19.802 1.00 93.50 88 SER A O 1
ATOM 683 N N . VAL A 1 89 ? 6.058 1.591 -20.664 1.00 93.12 89 VAL A N 1
ATOM 684 C CA . VAL A 1 89 ? 6.712 2.103 -19.446 1.00 93.12 89 VAL A CA 1
ATOM 685 C C . VAL A 1 89 ? 6.002 3.327 -18.848 1.00 93.12 89 VAL A C 1
ATOM 687 O O . VAL A 1 89 ? 5.728 3.308 -17.648 1.00 93.12 89 VAL A O 1
ATOM 690 N N . PRO A 1 90 ? 5.650 4.383 -19.612 1.00 95.38 90 PRO A N 1
ATOM 691 C CA . PRO A 1 90 ? 4.959 5.534 -19.034 1.00 95.38 90 PRO A CA 1
ATOM 692 C C . PRO A 1 90 ? 3.595 5.175 -18.432 1.00 95.38 90 PRO A C 1
ATOM 694 O O . PRO A 1 90 ? 3.253 5.668 -17.357 1.00 95.38 90 PRO A O 1
ATOM 697 N N . LEU A 1 91 ? 2.830 4.300 -19.093 1.00 95.75 91 LEU A N 1
ATOM 698 C CA . LEU A 1 91 ? 1.521 3.864 -18.607 1.00 95.75 91 LEU A CA 1
ATOM 699 C C . LEU A 1 91 ? 1.656 2.973 -17.368 1.00 95.75 91 LEU A C 1
ATOM 701 O O . LEU A 1 91 ? 0.933 3.171 -16.394 1.00 95.75 91 LEU A O 1
ATOM 705 N N . LEU A 1 92 ? 2.620 2.051 -17.369 1.00 96.06 92 LEU A N 1
ATOM 706 C CA . LEU A 1 92 ? 2.951 1.215 -16.220 1.00 96.06 92 LEU A CA 1
ATOM 707 C C . LEU A 1 92 ? 3.308 2.068 -14.998 1.00 96.06 92 LEU A C 1
ATOM 709 O O . LEU A 1 92 ? 2.779 1.832 -13.915 1.00 96.06 92 LEU A O 1
ATOM 713 N N . LEU A 1 93 ? 4.155 3.088 -15.166 1.00 96.62 93 LEU A N 1
ATOM 714 C CA . LEU A 1 93 ? 4.522 4.005 -14.084 1.00 96.62 93 LEU A CA 1
ATOM 715 C C . LEU A 1 93 ? 3.325 4.822 -13.589 1.00 96.62 93 LEU A C 1
ATOM 717 O O . LEU A 1 93 ? 3.157 4.984 -12.381 1.00 96.62 93 LEU A O 1
ATOM 721 N N . ALA A 1 94 ? 2.471 5.303 -14.496 1.00 96.50 94 ALA A N 1
ATOM 722 C CA . ALA A 1 94 ? 1.258 6.025 -14.125 1.00 96.50 94 ALA A CA 1
ATOM 723 C C . ALA A 1 94 ? 0.313 5.150 -13.285 1.00 96.50 94 ALA A C 1
ATOM 725 O O . ALA A 1 94 ? -0.146 5.582 -12.227 1.00 96.50 94 ALA A O 1
ATOM 726 N N . VAL A 1 95 ? 0.068 3.906 -13.712 1.00 96.88 95 VAL A N 1
ATOM 727 C CA . VAL A 1 95 ? -0.768 2.948 -12.972 1.00 96.88 95 VAL A CA 1
ATOM 728 C C . VAL A 1 95 ? -0.120 2.563 -11.643 1.00 96.88 95 VAL A C 1
ATOM 730 O O . VAL A 1 95 ? -0.815 2.528 -10.629 1.00 96.88 95 VAL A O 1
ATOM 733 N N . LEU A 1 96 ? 1.198 2.344 -11.610 1.00 96.12 96 LEU A N 1
ATOM 734 C CA . LEU A 1 96 ? 1.945 2.038 -10.390 1.00 96.12 96 LEU A CA 1
ATOM 735 C C . LEU A 1 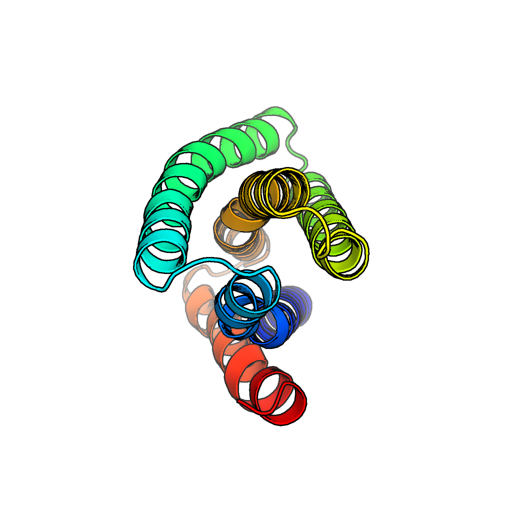96 ? 1.780 3.148 -9.349 1.00 96.12 96 LEU A C 1
ATOM 737 O O . LEU A 1 96 ? 1.331 2.877 -8.235 1.00 96.12 96 LEU A O 1
ATOM 741 N N . PHE A 1 97 ? 2.092 4.393 -9.711 1.00 96.50 97 PHE A N 1
ATOM 742 C CA . PHE A 1 97 ? 2.010 5.526 -8.790 1.00 96.50 97 PHE A CA 1
ATOM 743 C C . PHE A 1 97 ? 0.578 5.826 -8.361 1.00 96.50 97 PHE A C 1
ATOM 745 O O . PHE A 1 97 ? 0.346 6.139 -7.195 1.00 96.50 97 PHE A O 1
ATOM 752 N N . LEU A 1 98 ? -0.395 5.666 -9.261 1.00 96.25 98 LEU A N 1
ATOM 753 C CA . LEU A 1 98 ? -1.805 5.772 -8.908 1.00 96.25 98 LEU A CA 1
ATOM 754 C C . LEU A 1 98 ? -2.210 4.667 -7.920 1.00 96.25 98 LEU A C 1
ATOM 756 O O . LEU A 1 98 ? -2.898 4.936 -6.940 1.00 96.25 98 LEU A O 1
ATOM 760 N N . SER A 1 99 ? -1.741 3.434 -8.123 1.00 95.81 99 SER A N 1
ATOM 761 C CA . SER A 1 99 ? -2.002 2.324 -7.201 1.00 95.81 99 SER A CA 1
ATOM 762 C C . SER A 1 99 ? -1.351 2.535 -5.831 1.00 95.81 99 SER A C 1
ATOM 764 O O . SER A 1 99 ? -1.959 2.206 -4.814 1.00 95.81 99 SER A O 1
ATOM 766 N N . ASP A 1 100 ? -0.150 3.119 -5.781 1.00 94.94 100 ASP A N 1
ATOM 767 C CA . ASP A 1 100 ? 0.521 3.481 -4.532 1.00 94.94 100 ASP A CA 1
ATOM 768 C C . ASP A 1 100 ? -0.213 4.639 -3.838 1.00 94.94 100 ASP A C 1
ATOM 770 O O . ASP A 1 100 ? -0.353 4.613 -2.616 1.00 94.94 100 ASP A O 1
ATOM 774 N N . PHE A 1 101 ? -0.770 5.594 -4.594 1.00 95.12 101 PHE A N 1
ATOM 775 C CA . PHE A 1 101 ? -1.553 6.702 -4.043 1.00 95.12 101 PHE A CA 1
ATOM 776 C C . PHE A 1 101 ? -2.763 6.220 -3.228 1.00 95.12 101 PHE A C 1
ATOM 778 O O . PHE A 1 101 ? -3.042 6.731 -2.143 1.00 95.12 101 PHE A O 1
ATOM 785 N N . PHE A 1 102 ? -3.466 5.197 -3.717 1.00 94.38 102 PHE A N 1
ATOM 786 C CA . PHE A 1 102 ? -4.552 4.561 -2.966 1.00 94.38 102 PHE A CA 1
ATOM 787 C C . PHE A 1 102 ? -4.034 3.554 -1.927 1.00 94.38 102 PHE A C 1
ATOM 789 O O . PHE A 1 102 ? -4.587 3.439 -0.835 1.00 94.38 102 PHE A O 1
ATOM 796 N N . GLY A 1 103 ? -2.971 2.818 -2.254 1.00 92.44 103 GLY A N 1
ATOM 797 C CA . GLY A 1 103 ? -2.493 1.679 -1.477 1.00 92.44 103 GLY A CA 1
ATOM 798 C C . GLY A 1 103 ? -1.728 2.035 -0.202 1.00 92.44 103 GLY A C 1
ATOM 799 O O . GLY A 1 103 ? -1.816 1.299 0.778 1.00 92.44 103 GLY A O 1
ATOM 800 N N . MET A 1 104 ? -0.989 3.145 -0.191 1.00 91.06 104 MET A N 1
ATOM 801 C CA . MET A 1 104 ? -0.109 3.524 0.926 1.00 91.06 104 MET A CA 1
ATOM 802 C C . MET A 1 104 ? -0.874 3.941 2.189 1.00 91.06 104 MET A C 1
ATOM 804 O O . MET A 1 104 ? -0.356 3.810 3.294 1.00 91.06 104 MET A O 1
ATOM 808 N N . ALA A 1 105 ? -2.114 4.416 2.050 1.00 91.25 105 ALA A N 1
ATOM 809 C CA . ALA A 1 105 ? -2.946 4.790 3.192 1.00 91.25 105 ALA A CA 1
ATOM 810 C C . ALA A 1 105 ? -3.632 3.589 3.868 1.00 91.25 105 ALA A C 1
ATOM 812 O O . ALA A 1 105 ? -4.088 3.717 5.003 1.00 91.25 105 ALA A O 1
ATOM 813 N N . ILE A 1 106 ? -3.684 2.422 3.210 1.00 93.50 106 ILE A N 1
ATOM 814 C CA . ILE A 1 106 ? -4.424 1.247 3.696 1.00 93.50 106 ILE A CA 1
ATOM 815 C C . ILE A 1 106 ? -3.904 0.792 5.062 1.00 93.50 106 ILE A C 1
ATOM 817 O O . ILE A 1 106 ? -4.704 0.513 5.943 1.00 93.50 106 ILE A O 1
ATOM 821 N N . GLU A 1 107 ? -2.586 0.748 5.266 1.00 91.62 107 GLU A N 1
ATOM 822 C CA . GLU A 1 107 ? -1.998 0.300 6.536 1.00 91.62 107 GLU A CA 1
ATOM 823 C C . GLU A 1 107 ? -2.381 1.212 7.707 1.00 91.62 107 GLU A C 1
ATOM 825 O O . GLU A 1 107 ? -2.902 0.735 8.711 1.00 91.62 107 GLU A O 1
ATOM 830 N N . SER A 1 108 ? -2.222 2.527 7.541 1.00 91.00 108 SER A N 1
ATOM 831 C CA . SER A 1 108 ? -2.619 3.515 8.554 1.00 91.00 108 SER A CA 1
ATOM 832 C C . SER A 1 108 ? -4.123 3.452 8.855 1.00 91.00 108 SER A C 1
ATOM 834 O O . SER A 1 108 ? -4.547 3.510 10.009 1.00 91.00 108 SER A O 1
ATOM 836 N N . MET A 1 109 ? -4.947 3.250 7.824 1.00 91.19 109 MET A N 1
ATOM 837 C CA . MET A 1 109 ? -6.393 3.104 7.983 1.00 91.19 109 MET A CA 1
ATOM 838 C C . MET A 1 109 ? -6.808 1.776 8.625 1.00 91.19 109 MET A C 1
ATOM 840 O O . MET A 1 109 ? -7.802 1.728 9.351 1.00 91.19 109 MET A O 1
ATOM 844 N N . CYS A 1 110 ? -6.066 0.697 8.382 1.00 92.50 110 CYS A N 1
ATOM 845 C CA . CYS A 1 110 ? -6.222 -0.564 9.100 1.00 92.50 110 CYS A CA 1
ATOM 846 C C . CYS A 1 110 ? -5.928 -0.366 10.590 1.00 92.50 110 CYS A C 1
ATOM 848 O O . CYS A 1 110 ? -6.677 -0.875 11.421 1.00 92.50 110 CYS A O 1
ATOM 850 N N . ASP A 1 111 ? -4.883 0.392 10.926 1.00 91.81 111 ASP A N 1
ATOM 851 C CA . ASP A 1 111 ? -4.498 0.668 12.309 1.00 91.81 111 ASP A CA 1
ATOM 852 C C . ASP A 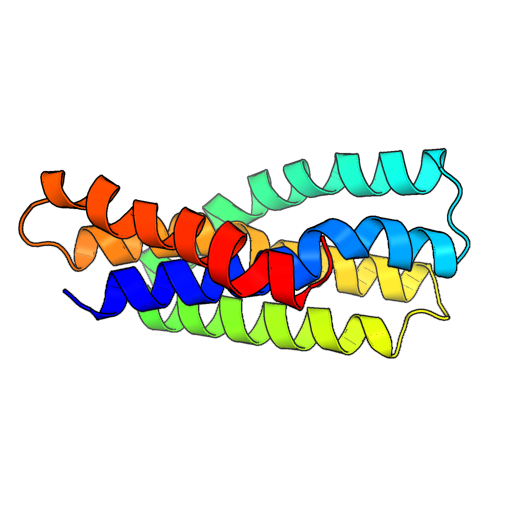1 111 ? -5.568 1.494 13.039 1.00 91.81 111 ASP A C 1
ATOM 854 O O . ASP A 1 111 ? -6.012 1.091 14.118 1.00 91.81 111 ASP A O 1
ATOM 858 N N . SER A 1 112 ? -6.069 2.577 12.433 1.00 89.25 112 SER A N 1
ATOM 859 C CA . SER A 1 112 ? -7.154 3.379 13.020 1.00 89.25 112 SER A CA 1
ATOM 860 C C . SER A 1 112 ? -8.459 2.590 13.154 1.00 89.25 112 SER A C 1
ATOM 862 O O . SER A 1 112 ? -9.040 2.542 14.237 1.00 89.25 112 SER A O 1
ATOM 864 N N . THR A 1 113 ? -8.865 1.863 12.108 1.00 89.50 113 THR A N 1
ATOM 865 C CA . THR A 1 113 ? -10.068 1.012 12.142 1.00 89.50 113 THR A CA 1
ATOM 866 C C . THR A 1 113 ? -9.941 -0.105 13.183 1.00 89.50 113 THR A C 1
ATOM 868 O O . THR A 1 113 ? -10.921 -0.468 13.829 1.00 89.50 113 THR A O 1
ATOM 871 N N . CYS A 1 114 ? -8.746 -0.674 13.367 1.00 91.75 114 CYS A N 1
ATOM 872 C CA . CYS A 1 114 ? -8.489 -1.682 14.393 1.00 91.75 114 CYS A CA 1
ATOM 873 C C . CYS A 1 114 ? -8.681 -1.098 15.795 1.00 91.75 114 CYS A C 1
ATOM 875 O O . CYS A 1 114 ? -9.385 -1.701 16.602 1.00 91.75 114 CYS A O 1
ATOM 877 N N . LEU A 1 115 ? -8.102 0.074 16.069 1.00 91.00 115 LEU A N 1
ATOM 878 C CA . LEU A 1 115 ? -8.230 0.755 17.359 1.00 91.00 115 LEU A CA 1
ATOM 879 C C . LEU A 1 115 ? -9.684 1.131 17.673 1.00 91.00 115 LEU A C 1
ATOM 881 O O . LEU A 1 115 ? -10.116 0.935 18.802 1.00 91.00 115 LEU A O 1
ATOM 885 N N . GLU A 1 116 ? -10.462 1.566 16.681 1.00 87.69 116 GLU A N 1
ATOM 886 C CA . GLU A 1 116 ? -11.904 1.825 16.836 1.00 87.69 116 GLU A CA 1
ATOM 887 C C . GLU A 1 116 ? -12.725 0.563 17.153 1.00 87.69 116 GLU A C 1
ATOM 889 O O . GLU A 1 116 ? -13.799 0.643 17.744 1.00 87.69 116 GLU A O 1
ATOM 894 N N . MET A 1 117 ? -12.255 -0.611 16.725 1.00 87.56 117 MET A N 1
ATOM 895 C CA . MET A 1 117 ? -12.937 -1.893 16.931 1.00 87.56 117 MET A CA 1
ATOM 896 C C . MET A 1 117 ? -12.542 -2.595 18.236 1.00 87.56 117 MET A C 1
ATOM 898 O O . MET A 1 117 ? -13.087 -3.665 18.526 1.00 87.56 117 MET A O 1
ATOM 902 N N . LEU A 1 118 ? -11.570 -2.060 18.977 1.00 90.81 118 LEU A N 1
ATOM 903 C CA . LEU A 1 118 ? -11.057 -2.645 20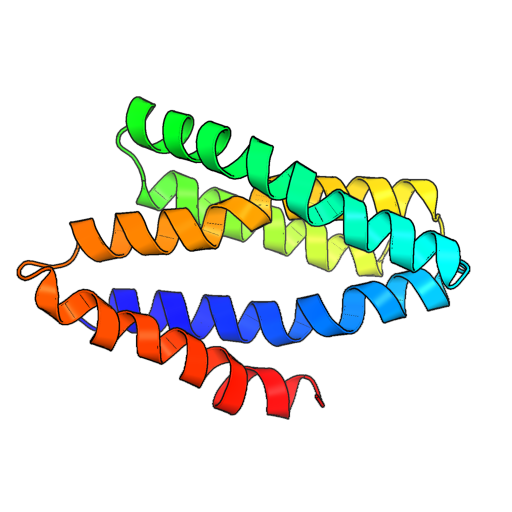.210 1.00 90.81 118 LEU A CA 1
ATOM 904 C C . LEU A 1 118 ? -11.633 -1.931 21.431 1.00 90.81 118 LEU A C 1
ATOM 906 O O . LEU A 1 118 ? -11.492 -0.723 21.571 1.00 90.81 118 LEU A O 1
ATOM 910 N N . ASP A 1 119 ? -12.190 -2.708 22.361 1.00 89.75 119 ASP A N 1
ATOM 911 C CA . ASP A 1 119 ? -12.600 -2.191 23.673 1.00 89.75 119 ASP A CA 1
ATOM 912 C C . ASP A 1 119 ? -11.381 -1.848 24.552 1.00 89.75 119 ASP A C 1
ATOM 914 O O . ASP A 1 119 ? -11.413 -0.907 25.340 1.00 89.75 119 ASP A O 1
ATOM 918 N N . ASP A 1 120 ? -10.292 -2.614 24.399 1.00 92.81 120 ASP A N 1
ATOM 919 C CA . ASP A 1 120 ? -9.012 -2.406 25.082 1.00 92.81 120 ASP A CA 1
ATOM 920 C C . ASP A 1 120 ? -7.884 -2.178 24.054 1.00 92.81 120 ASP A C 1
ATOM 922 O O . ASP A 1 120 ? -7.451 -3.131 23.384 1.00 92.81 120 ASP A O 1
ATOM 926 N N . PRO A 1 121 ? -7.362 -0.941 23.938 1.00 90.19 121 PRO A N 1
ATOM 927 C CA . PRO A 1 121 ? -6.247 -0.609 23.053 1.00 90.19 121 PRO A CA 1
ATOM 928 C C . PRO A 1 121 ? -4.973 -1.432 23.300 1.00 90.19 121 PRO A C 1
ATOM 930 O O . PRO A 1 121 ? -4.186 -1.627 22.372 1.00 90.19 121 PRO A O 1
ATOM 933 N N . LEU A 1 122 ? -4.763 -1.987 24.502 1.00 93.38 122 LEU A N 1
ATOM 934 C CA . LEU A 1 122 ? -3.599 -2.832 24.811 1.00 93.38 122 LEU A CA 1
ATOM 935 C C . LEU A 1 122 ? -3.588 -4.146 24.015 1.00 93.38 122 LEU A C 1
ATOM 937 O O . LEU A 1 122 ? -2.555 -4.813 23.910 1.00 93.38 122 LEU A O 1
ATOM 941 N N . LEU A 1 123 ? -4.718 -4.530 23.415 1.00 93.12 123 LEU A N 1
ATOM 942 C CA . LEU A 1 123 ? -4.829 -5.712 22.563 1.00 93.12 123 LEU A CA 1
ATOM 943 C C . LEU A 1 123 ? -4.406 -5.456 21.109 1.00 93.12 123 LEU A C 1
ATOM 945 O O . LEU A 1 123 ? -4.309 -6.419 20.341 1.00 93.12 123 LEU A O 1
ATOM 949 N N . TYR A 1 124 ? -4.116 -4.209 20.727 1.00 93.62 124 TYR A N 1
ATOM 950 C CA . TYR A 1 124 ? -3.706 -3.830 19.373 1.00 93.62 124 TYR A CA 1
ATOM 951 C C . TYR A 1 124 ? -2.501 -4.630 18.838 1.00 93.62 124 TYR A C 1
ATOM 953 O O . TYR A 1 124 ? -2.622 -5.211 17.752 1.00 93.62 124 TYR A O 1
ATOM 961 N N . PRO A 1 125 ? -1.386 -4.802 19.585 1.00 93.00 125 PRO A N 1
ATOM 962 C CA . PRO A 1 125 ? -0.237 -5.567 19.094 1.00 93.00 125 PRO A CA 1
ATOM 963 C C . PRO A 1 125 ? -0.585 -7.023 18.756 1.00 93.00 125 PRO A C 1
ATOM 965 O O . PRO A 1 125 ? -0.054 -7.592 17.802 1.00 93.00 125 PRO A O 1
ATOM 968 N N . LYS A 1 126 ? -1.537 -7.623 19.489 1.00 93.50 126 LYS A N 1
ATOM 969 C CA . LYS A 1 126 ? -2.015 -8.990 19.225 1.00 93.50 126 LYS A CA 1
ATOM 970 C C . LYS A 1 126 ? -2.802 -9.089 17.918 1.00 93.50 126 LYS A C 1
ATOM 972 O O . LYS A 1 126 ? -2.821 -10.162 17.317 1.00 93.50 126 LYS A O 1
ATOM 977 N N . GLN A 1 127 ? -3.456 -8.010 17.483 1.00 93.62 127 GLN A N 1
ATOM 978 C CA . GLN A 1 127 ? -4.121 -7.965 16.176 1.00 93.62 127 GLN A CA 1
ATOM 979 C C . GLN A 1 127 ? -3.097 -7.750 15.063 1.00 93.62 127 GLN A C 1
ATOM 981 O O . GLN A 1 127 ? -3.091 -8.502 14.092 1.00 93.62 127 GLN A O 1
ATOM 986 N N . ARG A 1 128 ? -2.180 -6.794 15.251 1.00 92.56 128 ARG A N 1
ATOM 987 C CA . ARG A 1 128 ? -1.109 -6.459 14.302 1.00 92.56 128 ARG A CA 1
ATOM 988 C C . ARG A 1 128 ? -0.225 -7.661 13.953 1.00 92.56 128 ARG A C 1
ATOM 990 O O . ARG A 1 128 ? 0.168 -7.805 12.799 1.00 92.56 128 ARG A O 1
ATOM 997 N N . LEU A 1 129 ? 0.033 -8.552 14.919 1.00 95.00 129 LEU A N 1
ATOM 998 C CA . LEU A 1 129 ? 0.804 -9.790 14.726 1.00 95.00 129 LEU A CA 1
ATOM 999 C C . LEU A 1 129 ? 0.284 -10.647 13.559 1.00 95.00 129 LEU A C 1
ATOM 1001 O O . LEU A 1 129 ? 1.072 -11.287 12.864 1.00 95.00 129 LEU A O 1
ATOM 1005 N N . TRP A 1 130 ? -1.026 -10.634 13.298 1.00 94.94 130 TRP A N 1
ATOM 1006 C CA . TRP A 1 130 ? -1.608 -11.370 12.174 1.00 94.94 130 TRP A CA 1
ATOM 1007 C C . TRP A 1 130 ? -1.138 -10.862 10.812 1.00 94.94 130 TRP A C 1
ATOM 1009 O O . TRP A 1 130 ? -1.174 -11.624 9.853 1.00 94.94 130 TRP A O 1
ATOM 1019 N N . GLY A 1 131 ? -0.631 -9.631 10.727 1.00 93.06 131 GLY A N 1
ATOM 1020 C CA . GLY A 1 131 ? 0.041 -9.128 9.533 1.00 93.06 131 GLY A CA 1
ATOM 1021 C C . GLY A 1 131 ? 1.333 -9.889 9.236 1.00 93.06 131 GLY A C 1
ATOM 1022 O O . GLY A 1 131 ? 1.534 -10.340 8.115 1.00 93.06 131 GLY A O 1
ATOM 1023 N N . ALA A 1 132 ? 2.170 -10.134 10.249 1.00 92.44 132 ALA A N 1
ATOM 1024 C CA . ALA A 1 132 ? 3.389 -10.928 10.080 1.00 92.44 132 ALA A CA 1
ATOM 1025 C C . ALA A 1 132 ? 3.080 -12.385 9.697 1.00 92.44 132 ALA A C 1
ATOM 1027 O O . ALA A 1 132 ? 3.753 -12.950 8.837 1.00 92.44 132 ALA A O 1
ATOM 1028 N N . ILE A 1 133 ? 2.030 -12.975 10.284 1.00 93.38 133 ILE A N 1
ATOM 1029 C CA . ILE A 1 133 ? 1.539 -14.310 9.899 1.00 93.38 133 ILE A CA 1
ATOM 1030 C C . ILE A 1 133 ? 1.058 -14.294 8.440 1.00 93.38 133 ILE A C 1
ATOM 1032 O O . ILE A 1 133 ? 1.443 -15.157 7.656 1.00 93.38 133 ILE A O 1
ATOM 1036 N N . GLY A 1 134 ? 0.258 -13.294 8.063 1.00 92.44 134 GLY A N 1
ATOM 1037 C CA . GLY A 1 134 ? -0.234 -13.114 6.698 1.00 92.44 134 GLY A CA 1
ATOM 1038 C C . GLY A 1 134 ? 0.895 -13.002 5.681 1.00 92.44 134 GLY A C 1
ATOM 1039 O O . GLY A 1 134 ? 0.885 -13.710 4.682 1.00 92.44 134 GLY A O 1
ATOM 1040 N N . TRP A 1 135 ? 1.907 -12.186 5.963 1.00 92.31 135 TRP A N 1
ATOM 1041 C CA . TRP A 1 135 ? 3.072 -12.057 5.094 1.00 92.31 135 TRP A CA 1
ATOM 1042 C C . TRP A 1 135 ? 3.895 -13.346 5.038 1.00 92.31 135 TRP A C 1
ATOM 1044 O O . TRP A 1 135 ? 4.127 -13.875 3.962 1.00 92.31 135 TRP A O 1
ATOM 1054 N N . GLY A 1 136 ? 4.361 -13.850 6.182 1.00 90.25 136 GLY A N 1
ATOM 1055 C CA . GLY A 1 136 ? 5.397 -14.885 6.220 1.00 90.25 136 GLY A CA 1
ATOM 1056 C C . GLY A 1 136 ? 4.893 -16.311 6.019 1.00 90.25 136 GLY A C 1
ATOM 1057 O O . GLY A 1 136 ? 5.605 -17.125 5.448 1.00 90.25 136 GLY A O 1
ATOM 1058 N N . TRP A 1 137 ? 3.689 -16.634 6.494 1.00 87.75 137 TRP A N 1
ATOM 1059 C CA . TRP A 1 137 ? 3.176 -18.011 6.473 1.00 87.75 137 TRP A CA 1
ATOM 1060 C C . TRP A 1 137 ? 2.165 -18.261 5.360 1.00 87.75 137 TRP A C 1
ATOM 1062 O O . TRP A 1 137 ? 2.014 -19.396 4.921 1.00 87.75 137 TRP A O 1
ATOM 1072 N N . ILE A 1 138 ? 1.461 -17.218 4.920 1.00 86.31 138 ILE A N 1
ATOM 1073 C CA . ILE A 1 138 ? 0.449 -17.331 3.867 1.00 86.31 138 ILE A CA 1
ATOM 1074 C C . ILE A 1 138 ? 1.022 -16.789 2.563 1.00 86.31 138 ILE A C 1
ATOM 1076 O O . ILE A 1 138 ? 1.109 -17.501 1.571 1.00 86.31 138 ILE A O 1
ATOM 1080 N N . GLY A 1 139 ? 1.416 -15.522 2.576 1.00 85.56 139 GLY A N 1
ATOM 1081 C CA . GLY A 1 139 ? 1.751 -14.779 1.379 1.00 85.56 139 GLY A CA 1
ATOM 1082 C C . GLY A 1 139 ? 3.078 -15.190 0.743 1.00 85.56 139 GLY A C 1
ATOM 1083 O O . GLY A 1 139 ? 3.100 -15.580 -0.418 1.00 85.56 139 GLY A O 1
ATOM 1084 N N . ALA A 1 140 ? 4.181 -15.116 1.484 1.00 86.06 140 ALA A N 1
ATOM 1085 C CA . ALA A 1 140 ? 5.534 -15.334 0.972 1.00 86.06 140 ALA A CA 1
ATOM 1086 C C . ALA A 1 140 ? 5.742 -16.741 0.366 1.00 86.06 140 ALA A C 1
ATOM 1088 O O . ALA A 1 140 ? 6.153 -16.815 -0.794 1.00 86.06 140 ALA A O 1
ATOM 1089 N N . PRO A 1 141 ? 5.322 -17.849 1.022 1.00 88.88 141 PRO A N 1
ATOM 1090 C CA . PRO A 1 141 ? 5.465 -19.185 0.442 1.00 88.88 141 PRO A CA 1
ATOM 1091 C C . PRO A 1 141 ? 4.681 -19.361 -0.864 1.00 88.88 141 PRO A C 1
ATOM 1093 O O . PRO A 1 141 ? 5.152 -20.029 -1.779 1.00 88.88 141 PRO A O 1
ATOM 1096 N N . LEU A 1 142 ? 3.491 -18.754 -0.964 1.00 86.00 142 LEU A N 1
ATOM 1097 C CA . LEU A 1 142 ? 2.662 -18.804 -2.172 1.00 86.00 142 LEU A CA 1
ATOM 1098 C C . LEU A 1 142 ? 3.181 -17.880 -3.280 1.00 86.00 142 LEU A C 1
ATOM 1100 O O . LEU A 1 142 ? 3.037 -18.194 -4.459 1.00 86.00 142 LEU A O 1
ATOM 1104 N N . ALA A 1 143 ? 3.768 -16.745 -2.908 1.00 83.12 143 ALA A N 1
ATOM 1105 C CA . ALA A 1 143 ? 4.387 -15.796 -3.824 1.00 83.12 143 ALA A CA 1
ATOM 1106 C C . ALA A 1 143 ? 5.766 -16.270 -4.323 1.00 83.12 143 ALA A C 1
ATOM 1108 O O . ALA A 1 143 ? 6.289 -15.700 -5.277 1.00 83.12 143 ALA A O 1
ATOM 1109 N N . GLY A 1 144 ? 6.337 -17.317 -3.716 1.00 80.31 144 GLY A N 1
ATOM 1110 C CA . GLY A 1 144 ? 7.630 -17.884 -4.101 1.00 80.31 144 GLY A CA 1
ATOM 1111 C C . GLY A 1 144 ? 8.828 -17.045 -3.653 1.00 80.31 144 GLY A C 1
ATOM 1112 O O . GLY A 1 144 ? 9.861 -17.067 -4.323 1.00 80.31 144 GLY A O 1
ATOM 1113 N N . VAL A 1 145 ? 8.678 -16.295 -2.554 1.00 69.06 145 VAL A N 1
ATOM 1114 C CA . VAL A 1 145 ? 9.693 -15.399 -1.967 1.00 69.06 145 VAL A CA 1
ATOM 1115 C C . VAL A 1 145 ? 9.998 -15.736 -0.516 1.00 69.06 145 VAL A C 1
ATOM 1117 O O . VAL A 1 145 ? 9.117 -16.299 0.171 1.00 69.06 145 VAL A O 1
#

Organism: Guillardia theta (NCBI:txid55529)

InterPro domains:
  IPR024989 Major facilitator superfamily associated domain [PF12832] (4-138)
  IPR036259 MFS transporter superfamily [G3DSA:1.20.1250.20] (1-145)
  IPR036259 MFS transpor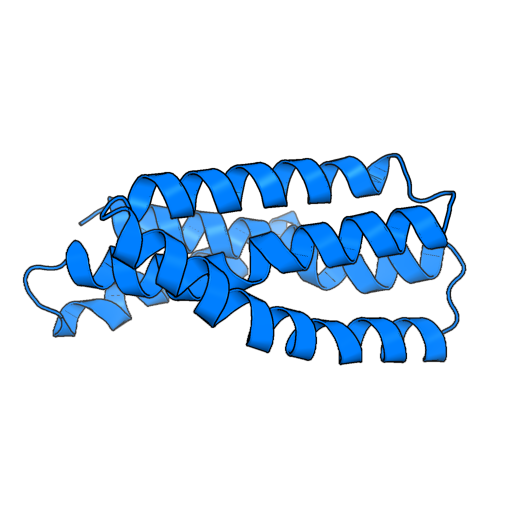ter superfamily [SSF103473] (7-140)
  IPR051717 Major facilitator superfamily MFSD6 [PTHR16172] (5-145)